Protein AF-A0A1F4S5S2-F1 (afdb_monomer_lite)

Organism: NCBI:txid1802578

Sequence (129 aa):
MSAKKIKAQMRVFQEMESQLLMQADRVGVRDDFMPSRLKEMEYDSLKKHILSFYAERSNLEYEMQMFGVDKKEVLIKMEKLEVYIRRAERLRELYDKYFQKSSEKQNKDKSIIEKSISKNKISVSIGDD

pLDDT: mean 84.35, std 13.0, range [41.88, 97.31]

Structure (mmCIF, N/CA/C/O backbone):
data_AF-A0A1F4S5S2-F1
#
_entry.id   AF-A0A1F4S5S2-F1
#
loop_
_atom_site.group_PDB
_atom_site.id
_atom_site.type_symbol
_atom_site.label_atom_id
_atom_site.label_alt_id
_atom_site.label_comp_id
_atom_site.label_asym_id
_atom_site.label_entity_id
_atom_site.label_seq_id
_atom_site.pdbx_PDB_ins_code
_atom_site.Cartn_x
_atom_site.Cartn_y
_atom_site.Cartn_z
_atom_site.occupancy
_atom_site.B_iso_or_equiv
_atom_site.auth_seq_id
_atom_site.auth_comp_id
_atom_site.auth_asym_id
_atom_site.auth_atom_id
_atom_site.pdbx_PDB_model_num
ATOM 1 N N . MET A 1 1 ? 30.786 -9.810 1.120 1.00 60.25 1 MET A N 1
ATOM 2 C CA . MET A 1 1 ? 30.801 -10.433 -0.229 1.00 60.25 1 MET A CA 1
ATOM 3 C C . MET A 1 1 ? 31.775 -9.681 -1.125 1.00 60.25 1 MET A C 1
ATOM 5 O O . MET A 1 1 ? 31.837 -8.467 -1.007 1.00 60.25 1 MET A O 1
ATOM 9 N N . SER A 1 2 ? 32.534 -10.356 -1.999 1.00 83.75 2 SER A N 1
ATOM 10 C CA . SER A 1 2 ? 33.450 -9.656 -2.919 1.00 83.75 2 SER A CA 1
ATOM 11 C C . SER A 1 2 ? 32.681 -9.010 -4.079 1.00 83.75 2 SER A C 1
ATOM 13 O O . SER A 1 2 ? 31.690 -9.565 -4.559 1.00 83.75 2 SER A O 1
ATOM 15 N N . ALA A 1 3 ? 33.155 -7.862 -4.566 1.00 81.94 3 ALA A N 1
ATOM 16 C CA . ALA A 1 3 ? 32.524 -7.124 -5.666 1.00 81.94 3 ALA A CA 1
ATOM 17 C C . ALA A 1 3 ? 32.358 -7.962 -6.954 1.00 81.94 3 ALA A C 1
ATOM 19 O O . ALA A 1 3 ? 31.403 -7.769 -7.705 1.00 81.94 3 ALA A O 1
ATOM 20 N N . LYS A 1 4 ? 33.249 -8.940 -7.190 1.00 83.12 4 LYS A N 1
ATOM 21 C CA . LYS A 1 4 ? 33.141 -9.882 -8.318 1.00 83.12 4 LYS A CA 1
ATOM 22 C C . LYS A 1 4 ? 31.934 -10.819 -8.179 1.00 83.12 4 LYS A C 1
ATOM 24 O O . LYS A 1 4 ? 31.237 -11.035 -9.166 1.00 83.12 4 LYS A O 1
ATOM 29 N N . LYS A 1 5 ? 31.651 -11.329 -6.971 1.00 86.38 5 LYS A N 1
ATOM 30 C CA . LYS A 1 5 ? 30.468 -12.177 -6.716 1.00 86.38 5 LYS A CA 1
ATOM 31 C C . LYS A 1 5 ? 29.162 -11.401 -6.896 1.00 86.38 5 LYS A C 1
ATOM 33 O O . LYS A 1 5 ? 28.235 -11.925 -7.502 1.00 86.38 5 LYS A O 1
ATOM 38 N N . ILE A 1 6 ? 29.123 -10.145 -6.448 1.00 87.88 6 ILE A N 1
ATOM 39 C CA . ILE A 1 6 ? 27.950 -9.269 -6.606 1.00 87.88 6 ILE A CA 1
ATOM 40 C C . ILE A 1 6 ? 27.649 -9.028 -8.094 1.00 87.88 6 ILE A C 1
ATOM 42 O O . ILE A 1 6 ? 26.515 -9.201 -8.529 1.00 87.88 6 ILE A O 1
ATOM 46 N N . LYS A 1 7 ? 28.669 -8.710 -8.908 1.00 89.00 7 LYS A N 1
ATOM 47 C CA . LYS A 1 7 ? 28.495 -8.533 -10.363 1.00 89.00 7 LYS A CA 1
ATOM 48 C C . LYS A 1 7 ? 28.004 -9.798 -11.069 1.00 89.00 7 LYS A C 1
ATOM 50 O O . LYS A 1 7 ? 27.176 -9.701 -11.969 1.00 89.00 7 LYS A O 1
ATOM 55 N N . ALA A 1 8 ? 28.512 -10.967 -10.679 1.00 89.06 8 ALA A N 1
ATOM 56 C CA . ALA A 1 8 ? 28.066 -12.237 -11.246 1.00 89.06 8 ALA A CA 1
ATOM 57 C C . ALA A 1 8 ? 26.590 -12.511 -10.917 1.00 89.06 8 ALA A C 1
ATOM 59 O O . ALA A 1 8 ? 25.826 -12.850 -11.813 1.00 89.06 8 ALA A O 1
ATOM 60 N N . GLN A 1 9 ? 26.167 -12.278 -9.669 1.00 86.25 9 GLN A N 1
ATOM 61 C CA . GLN A 1 9 ? 24.759 -12.401 -9.282 1.00 86.25 9 GLN A CA 1
ATOM 62 C C . GLN A 1 9 ? 23.860 -11.437 -10.056 1.00 86.25 9 GLN A C 1
ATOM 64 O O . GLN A 1 9 ? 22.813 -11.850 -10.539 1.00 86.25 9 GLN A O 1
ATOM 69 N N . MET A 1 10 ? 24.276 -10.180 -10.232 1.00 86.88 10 MET A N 1
ATOM 70 C CA . MET A 1 10 ? 23.488 -9.221 -11.009 1.00 86.88 10 MET A CA 1
ATOM 71 C C . MET A 1 10 ? 23.287 -9.652 -12.464 1.00 86.88 10 MET A C 1
ATOM 73 O O . MET A 1 10 ? 22.192 -9.468 -12.982 1.00 86.88 10 MET A O 1
ATOM 77 N N . ARG A 1 11 ? 24.291 -10.264 -13.112 1.00 90.38 11 AR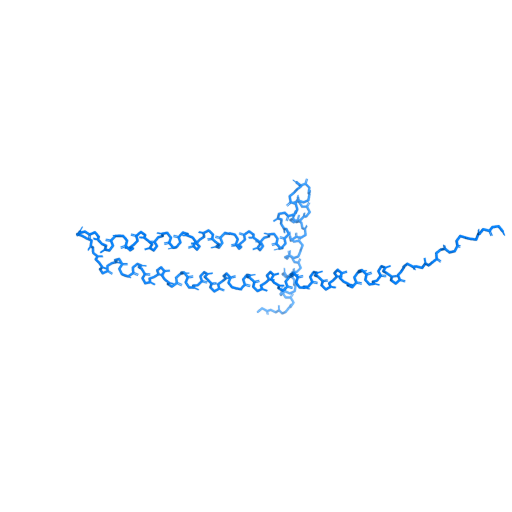G A N 1
ATOM 78 C CA . ARG A 1 11 ? 24.108 -10.823 -14.465 1.00 90.38 11 ARG A CA 1
ATOM 79 C C . ARG A 1 11 ? 23.074 -11.938 -14.488 1.00 90.38 11 ARG A C 1
ATOM 81 O O . ARG A 1 11 ? 22.219 -11.937 -15.359 1.00 90.38 11 ARG A O 1
ATOM 88 N N . VAL A 1 12 ? 23.134 -12.848 -13.517 1.00 90.81 12 VAL A N 1
ATOM 89 C CA . VAL A 1 12 ? 22.152 -13.935 -13.403 1.00 90.81 12 VAL A CA 1
ATOM 90 C C . VAL A 1 12 ? 20.743 -13.365 -13.224 1.00 90.81 12 VAL A C 1
ATOM 92 O O . VAL A 1 12 ? 19.818 -13.807 -13.895 1.00 90.81 12 VAL A O 1
ATOM 95 N N . PHE A 1 13 ? 20.576 -12.337 -12.388 1.00 85.62 13 PHE A N 1
ATOM 96 C CA . PHE A 1 13 ? 19.291 -11.646 -12.239 1.00 85.62 13 PHE A CA 1
ATOM 97 C C . PHE A 1 13 ? 18.791 -11.019 -13.542 1.00 85.62 13 PHE A C 1
ATOM 99 O O . PHE A 1 13 ? 17.631 -11.211 -13.890 1.00 85.62 13 PHE A O 1
ATOM 106 N N . GLN A 1 14 ? 19.660 -10.324 -14.276 1.00 86.31 14 GLN A N 1
ATOM 107 C CA . GLN A 1 14 ? 19.308 -9.712 -15.562 1.00 86.31 14 GLN A CA 1
ATOM 108 C C . GLN A 1 14 ? 18.888 -10.752 -16.605 1.00 86.31 14 GLN A C 1
ATOM 110 O O . GLN A 1 14 ? 17.960 -10.527 -17.378 1.00 86.31 14 GLN A O 1
ATOM 115 N N . GLU A 1 15 ? 19.556 -11.902 -16.628 1.00 90.25 15 GLU A N 1
ATOM 116 C CA . GLU A 1 15 ? 19.241 -12.976 -17.564 1.00 90.25 15 GLU A CA 1
ATOM 117 C C . GLU A 1 15 ? 17.911 -13.660 -17.218 1.00 90.25 15 GLU A C 1
ATOM 119 O O . GLU A 1 15 ? 17.096 -13.895 -18.108 1.00 90.25 15 GLU A O 1
ATOM 124 N N . MET A 1 16 ? 17.632 -13.879 -15.928 1.00 86.00 16 MET A N 1
ATOM 125 C CA . MET A 1 16 ? 16.321 -14.357 -15.469 1.00 86.00 16 MET A CA 1
ATOM 126 C C . MET A 1 16 ? 15.197 -13.374 -15.817 1.00 86.00 16 MET A C 1
ATOM 128 O O . MET A 1 16 ? 14.148 -13.789 -16.305 1.00 86.00 16 MET A O 1
ATOM 132 N N . GLU A 1 17 ? 15.417 -12.075 -15.607 1.00 83.19 17 GLU A N 1
ATOM 133 C CA . GLU A 1 17 ? 14.462 -11.022 -15.967 1.00 83.19 17 GLU A CA 1
ATOM 134 C C . GLU A 1 17 ? 14.183 -11.015 -17.477 1.00 83.19 17 GLU A C 1
ATOM 136 O O . GLU A 1 17 ? 13.028 -10.990 -17.902 1.00 83.19 17 GLU A O 1
ATOM 141 N N . SER A 1 18 ? 15.229 -11.130 -18.301 1.00 86.19 18 SER A N 1
ATOM 142 C CA . SER A 1 18 ? 15.090 -11.206 -19.757 1.00 86.19 18 SER A CA 1
ATOM 143 C C . SER A 1 18 ? 14.294 -12.435 -20.203 1.00 86.19 18 SER A C 1
ATOM 145 O O . SER A 1 18 ? 13.405 -12.309 -21.048 1.00 86.19 18 SER A O 1
ATOM 147 N N . GLN A 1 19 ? 14.559 -13.606 -19.617 1.00 87.81 19 GLN A N 1
ATOM 148 C CA . GLN A 1 19 ? 13.823 -14.833 -19.929 1.00 87.81 19 GLN A CA 1
ATOM 149 C C . GLN A 1 19 ? 12.348 -14.736 -19.525 1.00 87.81 19 GLN A C 1
ATOM 151 O O . GLN A 1 19 ? 11.483 -15.149 -20.297 1.00 87.81 19 GLN A O 1
ATOM 156 N N . LEU A 1 20 ? 12.052 -14.156 -18.360 1.00 84.44 20 LEU A N 1
ATOM 157 C CA . LEU A 1 20 ? 10.682 -13.915 -17.902 1.00 84.44 20 LEU A CA 1
ATOM 158 C C . LEU A 1 20 ? 9.924 -12.986 -18.852 1.00 84.44 20 LEU A C 1
ATOM 160 O O . LEU A 1 20 ? 8.811 -13.312 -19.260 1.00 84.44 20 LEU A O 1
ATOM 164 N N . LEU A 1 21 ? 10.539 -11.877 -19.271 1.00 84.31 21 LEU A N 1
ATOM 165 C CA . LEU A 1 21 ? 9.921 -10.953 -20.223 1.00 84.31 21 LEU A CA 1
ATOM 166 C C . LEU A 1 21 ? 9.693 -11.603 -21.593 1.00 84.31 21 LEU A C 1
ATOM 168 O O . LEU A 1 21 ? 8.637 -11.403 -22.184 1.00 84.31 21 LEU A O 1
ATOM 172 N N . MET A 1 22 ? 10.635 -12.416 -22.085 1.00 84.44 22 MET A N 1
ATOM 173 C CA . MET A 1 22 ? 10.458 -13.167 -23.336 1.00 84.44 22 MET A CA 1
ATOM 174 C C . MET A 1 22 ? 9.318 -14.187 -23.253 1.00 84.44 22 MET A C 1
ATOM 176 O O . MET A 1 22 ? 8.585 -14.376 -24.223 1.00 84.44 22 MET A O 1
ATOM 180 N N . GLN A 1 23 ? 9.170 -14.868 -22.115 1.00 86.50 23 GLN A N 1
ATOM 181 C CA . GLN A 1 23 ? 8.064 -15.799 -21.898 1.00 86.50 23 GLN A CA 1
ATOM 182 C C . GLN A 1 23 ? 6.731 -15.055 -21.827 1.00 86.50 23 GLN A C 1
ATOM 184 O O . GLN A 1 23 ? 5.791 -15.457 -22.507 1.00 86.50 23 GLN A O 1
ATOM 189 N N . ALA A 1 24 ? 6.674 -13.947 -21.086 1.00 82.88 24 ALA A N 1
ATOM 190 C CA . ALA A 1 24 ? 5.496 -13.092 -20.993 1.00 82.88 24 ALA A CA 1
ATOM 191 C C . ALA A 1 24 ? 5.072 -12.520 -22.359 1.00 82.88 24 ALA A C 1
ATOM 193 O O . ALA A 1 24 ? 3.882 -12.403 -22.635 1.00 82.88 24 ALA A O 1
ATOM 194 N N . ASP A 1 25 ? 6.029 -12.231 -23.244 1.00 83.31 25 ASP A N 1
ATOM 195 C CA . ASP A 1 25 ? 5.753 -11.801 -24.621 1.00 83.31 25 ASP A CA 1
ATOM 196 C C . ASP A 1 25 ? 5.069 -12.899 -25.438 1.00 83.31 25 ASP A C 1
ATOM 198 O O . ASP A 1 25 ? 4.071 -12.658 -26.112 1.00 83.31 25 ASP A O 1
ATOM 202 N N . ARG A 1 26 ? 5.546 -14.144 -25.319 1.00 85.88 26 ARG A N 1
ATOM 203 C CA . ARG A 1 26 ? 4.952 -15.292 -26.024 1.00 85.88 26 ARG A CA 1
ATOM 204 C C . ARG A 1 26 ? 3.510 -15.569 -25.616 1.00 85.88 26 ARG A C 1
ATOM 206 O O . ARG A 1 26 ? 2.740 -16.048 -26.441 1.00 85.88 26 ARG A O 1
ATOM 213 N N . VAL A 1 27 ? 3.163 -15.305 -24.359 1.00 87.56 27 VAL A N 1
ATOM 214 C CA . VAL A 1 27 ? 1.795 -15.469 -23.845 1.00 87.56 27 VAL A CA 1
ATOM 215 C C . VAL A 1 27 ? 0.964 -14.181 -23.928 1.00 87.56 27 VAL A C 1
ATOM 217 O O . VAL A 1 27 ? -0.180 -14.175 -23.484 1.00 87.56 27 VAL A O 1
ATOM 220 N N . GLY A 1 28 ? 1.502 -13.108 -24.519 1.00 81.38 28 GLY A N 1
ATOM 221 C CA . GLY A 1 28 ? 0.776 -11.858 -24.760 1.00 81.38 28 GLY A CA 1
ATOM 222 C C . GLY A 1 28 ? 0.506 -11.012 -23.513 1.00 81.38 28 GLY A C 1
ATOM 223 O O . GLY A 1 28 ? -0.357 -10.145 -23.553 1.00 81.38 28 GLY A O 1
ATOM 224 N N . VAL A 1 29 ? 1.227 -11.247 -22.413 1.00 83.31 29 VAL A N 1
ATOM 225 C CA . VAL A 1 29 ? 1.067 -10.528 -21.130 1.00 83.31 29 VAL A CA 1
ATOM 226 C C . VAL A 1 29 ? 2.323 -9.754 -20.731 1.00 83.31 29 VAL A C 1
ATOM 228 O O . VAL A 1 29 ? 2.500 -9.391 -19.574 1.00 83.31 29 VAL A O 1
ATOM 231 N N . ARG A 1 30 ? 3.234 -9.490 -21.673 1.00 76.44 30 ARG A N 1
ATOM 232 C CA . ARG A 1 30 ? 4.485 -8.758 -21.412 1.00 76.44 30 ARG A CA 1
ATOM 233 C C . ARG A 1 30 ? 4.264 -7.423 -20.706 1.00 76.44 30 ARG A C 1
ATOM 235 O O . ARG A 1 30 ? 5.041 -7.080 -19.814 1.00 76.44 30 ARG A O 1
ATOM 242 N N . ASP A 1 31 ? 3.210 -6.709 -21.084 1.00 75.38 31 ASP A N 1
ATOM 243 C CA . ASP A 1 31 ? 2.891 -5.394 -20.533 1.00 75.38 31 ASP A CA 1
ATOM 244 C C . ASP A 1 31 ? 2.561 -5.452 -19.031 1.00 75.38 31 ASP A C 1
ATOM 246 O O . ASP A 1 31 ? 2.874 -4.513 -18.297 1.00 75.38 31 ASP A O 1
ATOM 250 N N . ASP A 1 32 ? 2.053 -6.589 -18.541 1.00 72.50 32 ASP A N 1
ATOM 251 C CA . ASP A 1 32 ? 1.767 -6.817 -17.119 1.00 72.50 32 ASP A CA 1
ATOM 252 C C . ASP A 1 32 ? 3.036 -6.981 -16.269 1.00 72.50 32 ASP A C 1
ATOM 254 O O . ASP A 1 32 ? 3.032 -6.694 -15.071 1.00 72.50 32 ASP A O 1
ATOM 258 N N . PHE A 1 33 ? 4.151 -7.378 -16.890 1.00 71.31 33 PHE A N 1
ATOM 259 C CA . PHE A 1 33 ? 5.449 -7.548 -16.230 1.00 71.31 33 PHE A CA 1
ATOM 260 C C . PHE A 1 33 ? 6.383 -6.352 -16.426 1.00 71.31 33 PHE A C 1
ATOM 262 O O . PHE A 1 33 ? 7.541 -6.392 -16.003 1.00 71.31 33 PHE A O 1
ATOM 269 N N . MET A 1 34 ? 5.905 -5.263 -17.038 1.00 78.31 34 MET A N 1
ATOM 270 C CA . MET A 1 34 ? 6.689 -4.037 -17.090 1.00 78.31 34 MET A CA 1
ATOM 271 C C . MET A 1 34 ? 6.912 -3.488 -15.673 1.00 78.31 34 MET A C 1
ATOM 273 O O . MET A 1 34 ? 5.972 -3.433 -14.879 1.00 78.31 34 MET A O 1
ATOM 277 N N . PRO A 1 35 ? 8.120 -2.994 -15.342 1.00 77.50 35 PRO A N 1
ATOM 278 C CA . PRO A 1 35 ? 8.408 -2.464 -14.009 1.00 77.50 35 PRO A CA 1
ATOM 279 C C . PRO A 1 35 ? 7.436 -1.371 -13.542 1.00 77.50 35 PRO A C 1
ATOM 281 O O . PRO A 1 35 ? 7.094 -1.315 -12.363 1.00 77.50 35 PRO A O 1
ATOM 284 N N . SER A 1 36 ? 6.959 -0.517 -14.454 1.00 80.12 36 SER A N 1
ATOM 285 C CA . SER A 1 36 ? 5.935 0.492 -14.153 1.00 80.12 36 SER A CA 1
ATOM 286 C C . SER A 1 36 ? 4.601 -0.142 -13.773 1.00 80.12 36 SER A C 1
ATOM 288 O O . SER A 1 36 ? 3.975 0.294 -12.813 1.00 80.12 36 SER A O 1
ATOM 290 N N . ARG A 1 37 ? 4.202 -1.203 -14.478 1.00 82.19 37 ARG A N 1
ATOM 291 C CA . ARG A 1 37 ? 2.948 -1.913 -14.245 1.00 82.19 37 ARG A CA 1
ATOM 292 C C . ARG A 1 37 ? 2.967 -2.687 -12.932 1.00 82.19 37 ARG A C 1
ATOM 294 O O . ARG A 1 37 ? 2.016 -2.609 -12.162 1.00 82.19 37 ARG A O 1
ATOM 301 N N . LEU A 1 38 ? 4.092 -3.322 -12.607 1.00 83.38 38 LEU A N 1
ATOM 302 C CA . LEU A 1 38 ? 4.301 -3.945 -11.299 1.00 83.38 38 LEU A CA 1
ATOM 303 C C . LEU A 1 38 ? 4.192 -2.916 -10.164 1.00 83.38 38 LEU A C 1
ATOM 305 O O . LEU A 1 38 ? 3.528 -3.169 -9.160 1.00 83.38 38 LEU A O 1
ATOM 309 N N . LYS A 1 39 ? 4.778 -1.725 -10.341 1.00 86.00 39 LYS A N 1
ATOM 310 C CA . LYS A 1 39 ? 4.660 -0.628 -9.368 1.00 86.00 39 LYS A CA 1
ATOM 311 C C . LYS A 1 39 ? 3.224 -0.114 -9.234 1.00 86.00 39 LYS A C 1
ATOM 313 O O . LYS A 1 39 ? 2.804 0.198 -8.123 1.00 86.00 39 LYS A O 1
ATOM 318 N N . GLU A 1 40 ? 2.468 -0.038 -10.328 1.00 87.19 40 GLU A N 1
ATOM 319 C CA . GLU A 1 40 ? 1.036 0.296 -10.302 1.00 87.19 40 GLU A CA 1
ATOM 320 C C . GLU A 1 40 ? 0.233 -0.744 -9.515 1.00 87.19 40 GLU A C 1
ATOM 322 O O . GLU A 1 40 ? -0.549 -0.378 -8.641 1.00 87.19 40 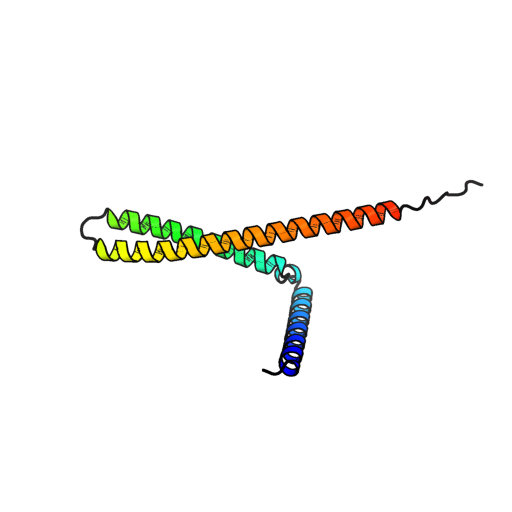GLU A O 1
ATOM 327 N N . MET A 1 41 ? 0.480 -2.036 -9.748 1.00 87.94 41 MET A N 1
ATOM 328 C CA . MET A 1 41 ? -0.183 -3.121 -9.019 1.00 87.94 41 MET A CA 1
ATOM 329 C C . MET A 1 41 ? 0.117 -3.078 -7.514 1.00 87.94 41 MET A C 1
ATOM 331 O O . MET A 1 41 ? -0.792 -3.231 -6.695 1.00 87.94 41 MET A O 1
ATOM 335 N N . GLU A 1 42 ? 1.377 -2.845 -7.134 1.00 89.69 42 GLU A N 1
ATOM 336 C CA . GLU A 1 42 ? 1.774 -2.660 -5.732 1.00 89.69 42 GLU A CA 1
ATOM 337 C C . GLU A 1 42 ? 1.042 -1.468 -5.096 1.00 89.69 42 GLU A C 1
ATOM 339 O O . GLU A 1 42 ? 0.542 -1.566 -3.971 1.00 89.69 42 GLU A O 1
ATOM 344 N N . TYR A 1 43 ? 0.941 -0.354 -5.822 1.00 93.50 43 TYR A N 1
ATOM 345 C CA . TYR A 1 43 ? 0.259 0.852 -5.360 1.00 93.50 43 TYR A CA 1
ATOM 346 C C . TYR A 1 43 ? -1.258 0.658 -5.209 1.00 93.50 43 TYR A C 1
ATOM 348 O O . TYR A 1 43 ? -1.845 1.087 -4.213 1.00 93.50 43 TYR A O 1
ATOM 356 N N . ASP A 1 44 ? -1.901 -0.039 -6.142 1.00 92.75 44 ASP A N 1
ATOM 357 C CA . ASP A 1 44 ? -3.326 -0.360 -6.052 1.00 92.75 44 ASP A CA 1
ATOM 358 C C . ASP A 1 44 ? -3.626 -1.334 -4.910 1.00 92.75 44 ASP A C 1
ATOM 360 O O . ASP A 1 44 ? -4.619 -1.172 -4.195 1.00 92.75 44 ASP A O 1
ATOM 364 N N . SER A 1 45 ? -2.746 -2.311 -4.681 1.00 93.19 45 SER A N 1
ATOM 365 C CA . SER A 1 45 ? -2.825 -3.188 -3.510 1.00 93.19 45 SER A CA 1
ATOM 366 C C . SER A 1 45 ? -2.721 -2.389 -2.205 1.00 93.19 45 SER A C 1
ATOM 368 O O . SER A 1 45 ? -3.551 -2.541 -1.305 1.00 93.19 45 SER A O 1
ATOM 370 N N . LEU A 1 46 ? -1.772 -1.449 -2.125 1.00 95.25 46 LEU A N 1
ATOM 371 C CA . LEU A 1 46 ? -1.617 -0.562 -0.972 1.00 95.25 46 LEU A CA 1
ATOM 372 C C . LEU A 1 46 ? -2.887 0.254 -0.688 1.00 95.25 46 LEU A C 1
ATOM 374 O O . LEU A 1 46 ? -3.305 0.344 0.466 1.00 95.25 46 LEU A O 1
ATOM 378 N N . LYS A 1 47 ? -3.539 0.812 -1.717 1.00 94.75 47 LYS A N 1
ATOM 379 C CA . LYS A 1 47 ? -4.813 1.536 -1.551 1.00 94.75 47 LYS A CA 1
ATOM 380 C C . LYS A 1 47 ? -5.904 0.654 -0.951 1.00 94.75 47 LYS A C 1
ATOM 382 O O . LYS A 1 47 ? -6.615 1.102 -0.053 1.00 94.75 47 LYS A O 1
ATOM 387 N N . LYS A 1 48 ? -6.023 -0.595 -1.416 1.00 95.44 48 LYS A N 1
ATOM 388 C CA . LYS A 1 48 ? -6.992 -1.559 -0.870 1.00 95.44 48 LYS A CA 1
ATOM 389 C C . LYS A 1 48 ? -6.724 -1.823 0.610 1.00 95.44 48 LYS A C 1
ATOM 391 O O . LYS A 1 48 ? -7.653 -1.760 1.405 1.00 95.44 48 LYS A O 1
ATOM 396 N N . HIS A 1 49 ? -5.464 -2.027 0.991 1.00 94.06 49 HIS A N 1
ATOM 397 C CA . HIS A 1 49 ? -5.094 -2.213 2.394 1.00 94.06 49 HIS A CA 1
ATOM 398 C C . HIS A 1 49 ? -5.407 -0.993 3.266 1.00 94.06 49 HIS A C 1
ATOM 400 O O . HIS A 1 49 ? -5.922 -1.156 4.367 1.00 94.06 49 HIS A O 1
ATOM 406 N N . ILE A 1 50 ? -5.154 0.224 2.774 1.00 95.00 50 ILE A N 1
ATOM 407 C CA . ILE A 1 50 ? -5.508 1.460 3.490 1.00 95.00 50 ILE A CA 1
ATOM 408 C C . ILE A 1 50 ? -7.020 1.532 3.737 1.00 95.00 50 ILE A C 1
ATOM 410 O O . ILE A 1 50 ? -7.444 1.807 4.857 1.00 95.00 50 ILE A O 1
ATOM 414 N N . LEU A 1 51 ? -7.833 1.240 2.717 1.00 96.56 51 LEU A N 1
ATOM 415 C CA . LEU A 1 51 ? -9.290 1.193 2.862 1.00 96.56 51 LEU A CA 1
ATOM 416 C C . LEU A 1 51 ? -9.719 0.153 3.903 1.00 96.56 51 LEU A C 1
ATOM 418 O O . LEU A 1 51 ? -10.542 0.462 4.761 1.00 96.56 51 LEU A O 1
ATOM 422 N N . SER A 1 52 ? -9.124 -1.043 3.874 1.00 96.50 52 SER A N 1
ATOM 423 C CA . SER A 1 52 ? -9.367 -2.075 4.886 1.00 96.50 52 SER A CA 1
ATOM 424 C C . SER A 1 52 ? -9.004 -1.608 6.296 1.00 96.50 52 SER A C 1
ATOM 426 O O . SER A 1 52 ? -9.757 -1.877 7.225 1.00 96.50 52 SER A O 1
ATOM 428 N N . PHE A 1 53 ? -7.896 -0.881 6.474 1.00 97.31 53 PHE A N 1
ATOM 429 C CA . PHE A 1 53 ? -7.526 -0.356 7.788 1.00 97.31 53 PHE A CA 1
ATOM 430 C C . PHE A 1 53 ? -8.514 0.687 8.308 1.00 97.31 53 PHE A C 1
ATOM 432 O O . PHE A 1 53 ? -8.853 0.651 9.485 1.00 97.31 53 PHE A O 1
ATOM 439 N N . TYR A 1 54 ? -9.004 1.596 7.464 1.00 97.31 54 TYR A N 1
ATOM 440 C CA . TYR A 1 54 ? -10.020 2.552 7.910 1.00 97.31 54 TYR A CA 1
ATOM 441 C C . TYR A 1 54 ? -11.359 1.883 8.207 1.00 97.31 54 TYR A C 1
ATOM 443 O O . TYR A 1 54 ? -11.997 2.251 9.188 1.00 97.31 54 TYR A O 1
ATOM 451 N N . ALA A 1 55 ? -11.759 0.888 7.411 1.00 97.12 55 ALA A N 1
ATOM 452 C CA . ALA A 1 55 ? -12.955 0.101 7.694 1.00 97.12 55 ALA A CA 1
ATOM 453 C C . ALA A 1 55 ? -12.843 -0.597 9.058 1.00 97.12 55 ALA A C 1
ATOM 455 O O . ALA A 1 55 ? -13.749 -0.499 9.880 1.00 97.12 55 ALA A O 1
ATOM 456 N N . GLU A 1 56 ? -11.696 -1.220 9.335 1.00 96.25 56 GLU A N 1
ATOM 457 C CA . GLU A 1 56 ? -11.437 -1.849 10.629 1.00 96.25 56 GLU A CA 1
ATOM 458 C C . GLU A 1 56 ? -11.419 -0.833 11.775 1.00 96.25 56 GLU A C 1
ATOM 460 O O . GLU A 1 56 ? -11.931 -1.104 12.858 1.00 96.25 56 GLU A O 1
ATOM 465 N N . ARG A 1 57 ? -10.896 0.376 11.541 1.00 95.38 57 ARG A N 1
ATOM 466 C CA . ARG A 1 57 ? -10.929 1.438 12.551 1.00 95.38 57 ARG A CA 1
ATOM 467 C C . ARG A 1 57 ? -12.366 1.811 12.900 1.00 95.38 57 ARG A C 1
ATOM 469 O O . ARG A 1 57 ? -12.689 1.901 14.078 1.00 95.38 57 ARG A O 1
ATOM 476 N N . SER A 1 58 ? -13.228 1.969 11.897 1.00 94.81 58 SER A N 1
ATOM 477 C CA . SER A 1 58 ? -14.654 2.230 12.111 1.00 94.81 58 SER A CA 1
ATOM 478 C C . SER A 1 58 ? -15.358 1.084 12.844 1.00 94.81 58 SER A C 1
ATOM 480 O O . SER A 1 58 ? -16.205 1.348 13.696 1.00 94.81 58 SER A O 1
ATOM 482 N N . ASN A 1 59 ? -14.984 -0.172 12.580 1.00 95.38 59 ASN A N 1
ATOM 483 C CA . ASN A 1 59 ? -15.501 -1.322 13.327 1.00 95.38 59 ASN A CA 1
ATOM 484 C C . ASN A 1 59 ? -15.102 -1.253 14.810 1.00 95.38 59 ASN A C 1
ATOM 486 O O . ASN A 1 59 ? -15.958 -1.389 15.681 1.00 95.38 59 ASN A O 1
ATOM 490 N N . LEU A 1 60 ? -13.829 -0.973 15.109 1.00 94.06 60 LEU A N 1
ATOM 491 C CA . LEU A 1 60 ? -13.341 -0.837 16.488 1.00 94.06 60 LEU A CA 1
ATOM 492 C C . LEU A 1 60 ? -13.975 0.358 17.218 1.00 94.06 60 LEU A C 1
ATOM 494 O O . LEU A 1 60 ? -14.302 0.264 18.402 1.00 94.06 60 LEU A O 1
ATOM 498 N N . GLU A 1 61 ? -14.186 1.478 16.522 1.00 92.44 61 GLU A N 1
ATOM 499 C CA . GLU A 1 61 ? -14.906 2.641 17.056 1.00 92.44 61 GLU A CA 1
ATOM 500 C C . GLU A 1 61 ? -16.348 2.275 17.443 1.00 92.44 61 GLU A C 1
ATOM 502 O O . GLU A 1 61 ? -16.822 2.689 18.503 1.00 92.44 61 GLU A O 1
ATOM 507 N N . TYR A 1 62 ? -17.024 1.463 16.625 1.00 93.31 62 TYR A N 1
ATOM 508 C CA . TYR A 1 62 ? -18.357 0.942 16.924 1.00 93.31 62 TYR A CA 1
ATOM 509 C C . TYR A 1 62 ? -18.348 -0.022 18.119 1.00 93.31 62 TYR A C 1
ATOM 511 O O . TYR A 1 62 ? -19.151 0.139 19.039 1.00 93.31 62 TYR A O 1
ATOM 519 N N . GLU A 1 63 ? -17.419 -0.983 18.159 1.00 91.56 63 GLU A N 1
ATOM 520 C CA . GLU A 1 63 ? -17.272 -1.918 19.285 1.00 91.56 63 GLU A CA 1
ATOM 521 C C . GLU A 1 63 ? -17.084 -1.182 20.618 1.00 91.56 63 GLU A C 1
ATOM 523 O O . GLU A 1 63 ? -17.671 -1.558 21.632 1.00 91.56 63 GLU A O 1
ATOM 528 N N . MET A 1 64 ? -16.331 -0.079 20.619 1.00 91.06 64 MET A N 1
ATOM 529 C CA . MET A 1 64 ? -16.088 0.730 21.816 1.00 91.06 64 MET A CA 1
ATOM 530 C C . MET A 1 64 ? -17.362 1.377 22.395 1.00 91.06 64 MET A C 1
ATOM 532 O O . MET A 1 64 ? -17.397 1.716 23.585 1.00 91.06 64 MET A O 1
ATOM 536 N N . GLN A 1 65 ? -18.404 1.547 21.575 1.00 89.69 65 GLN A N 1
ATOM 537 C CA . GLN A 1 65 ? -19.704 2.091 21.976 1.00 89.69 65 GLN A CA 1
ATOM 538 C C . GLN A 1 65 ? -20.665 1.018 22.515 1.00 89.69 65 GLN A C 1
ATOM 540 O O . GLN A 1 65 ? -21.670 1.365 23.137 1.00 89.69 65 GLN A O 1
ATOM 545 N N . MET A 1 66 ? -20.371 -0.269 22.313 1.00 90.75 66 MET A N 1
ATOM 546 C CA . MET A 1 66 ? -21.235 -1.370 22.743 1.00 90.75 66 MET A CA 1
ATOM 547 C C . MET A 1 66 ? -21.077 -1.689 24.239 1.00 90.75 66 MET A C 1
ATOM 549 O O . MET A 1 66 ? -19.994 -1.597 24.825 1.00 90.75 66 MET A O 1
ATOM 553 N N . PHE A 1 67 ? -22.176 -2.095 24.881 1.00 79.31 67 PHE A N 1
ATOM 554 C CA . PHE A 1 67 ? -22.163 -2.544 26.276 1.00 79.31 67 PHE A CA 1
ATOM 555 C C . PHE A 1 67 ? -21.518 -3.931 26.412 1.00 79.31 67 PHE A C 1
ATOM 557 O O . PHE A 1 67 ? -21.754 -4.815 25.594 1.00 79.31 67 PHE A O 1
ATOM 564 N N . GLY A 1 68 ? -20.735 -4.136 27.477 1.00 81.50 68 GLY A N 1
ATOM 565 C CA . GLY A 1 68 ? -20.106 -5.429 27.786 1.00 81.50 68 GLY A CA 1
ATOM 566 C C . GLY A 1 68 ? -18.775 -5.706 27.076 1.00 81.50 68 GLY A C 1
ATOM 567 O O . GLY A 1 68 ? -18.209 -6.776 27.271 1.00 81.50 68 GLY A O 1
ATOM 568 N N . VAL A 1 69 ? -18.254 -4.757 26.292 1.00 85.62 69 VAL A N 1
ATOM 569 C CA . VAL A 1 69 ? -16.959 -4.880 25.604 1.00 85.62 69 VAL A CA 1
ATOM 570 C C . VAL A 1 69 ? -15.797 -4.474 26.518 1.00 85.62 69 VAL A C 1
ATOM 572 O O . VAL A 1 69 ? -15.885 -3.485 27.254 1.00 85.62 69 VAL A O 1
ATOM 575 N N . ASP A 1 70 ? -14.675 -5.201 26.435 1.00 91.19 70 ASP A N 1
ATOM 576 C CA . ASP A 1 70 ? -13.416 -4.788 27.060 1.00 91.19 70 ASP A CA 1
ATOM 577 C C . ASP A 1 70 ? -12.803 -3.602 26.300 1.00 91.19 70 ASP A C 1
ATOM 579 O O . ASP A 1 70 ? -12.050 -3.740 25.331 1.00 91.19 70 ASP A O 1
ATOM 583 N N . LYS A 1 71 ? -13.113 -2.396 26.779 1.00 91.31 71 LYS A N 1
ATOM 584 C CA . LYS A 1 71 ? -12.628 -1.141 26.193 1.00 91.31 71 LYS A CA 1
ATOM 585 C C . LYS A 1 71 ? -11.104 -1.047 26.165 1.00 91.31 71 LYS A C 1
ATOM 587 O O . LYS A 1 71 ? -10.558 -0.394 25.279 1.00 91.31 71 LYS A O 1
ATOM 592 N N . LYS A 1 72 ? -10.403 -1.673 27.115 1.00 93.56 72 LYS A N 1
ATOM 593 C CA . LYS A 1 72 ? -8.939 -1.625 27.162 1.00 93.56 72 LYS A CA 1
ATOM 594 C C . LYS A 1 72 ? -8.342 -2.409 26.000 1.00 93.56 72 LYS A C 1
ATOM 596 O O . LYS A 1 72 ? -7.395 -1.939 25.373 1.00 93.56 72 LYS A O 1
ATOM 601 N N . GLU A 1 73 ? -8.901 -3.575 25.694 1.00 92.88 73 GLU A N 1
ATOM 602 C CA . GLU A 1 73 ? -8.466 -4.378 24.553 1.00 92.88 73 GLU A CA 1
ATOM 603 C C . GLU A 1 73 ? -8.714 -3.649 23.225 1.00 92.88 73 GLU A C 1
ATOM 605 O O . GLU A 1 73 ? -7.814 -3.576 22.384 1.00 92.88 73 GLU A O 1
ATOM 610 N N . VAL A 1 74 ? -9.900 -3.052 23.062 1.00 93.31 74 VAL A N 1
ATOM 611 C CA . VAL A 1 74 ? -10.259 -2.281 21.859 1.00 93.31 74 VAL A CA 1
ATOM 612 C C . VAL A 1 74 ? -9.308 -1.100 21.652 1.00 93.31 74 VAL A C 1
ATOM 614 O O . VAL A 1 74 ? -8.794 -0.918 20.548 1.00 93.31 74 VAL A O 1
ATOM 617 N N . LEU A 1 75 ? -8.979 -0.352 22.711 1.00 93.50 75 LEU A N 1
ATOM 618 C CA . LEU A 1 75 ? -8.012 0.750 22.636 1.00 93.50 75 LEU A CA 1
ATOM 619 C C . LEU A 1 75 ? -6.624 0.279 22.176 1.00 93.50 75 LEU A C 1
ATOM 621 O O . LEU A 1 75 ? -6.025 0.904 21.304 1.00 93.50 75 LEU A O 1
ATOM 625 N N . ILE A 1 76 ? -6.132 -0.855 22.689 1.00 95.12 76 ILE A N 1
ATOM 626 C CA . ILE A 1 76 ? -4.838 -1.424 22.270 1.00 95.12 76 ILE A CA 1
ATOM 627 C C . ILE A 1 76 ? -4.862 -1.821 20.786 1.00 95.12 76 ILE A C 1
ATOM 629 O O . ILE A 1 76 ? -3.880 -1.606 20.067 1.00 95.12 76 ILE A O 1
ATOM 633 N N . LYS A 1 77 ? -5.961 -2.421 20.306 1.00 95.25 77 LYS A N 1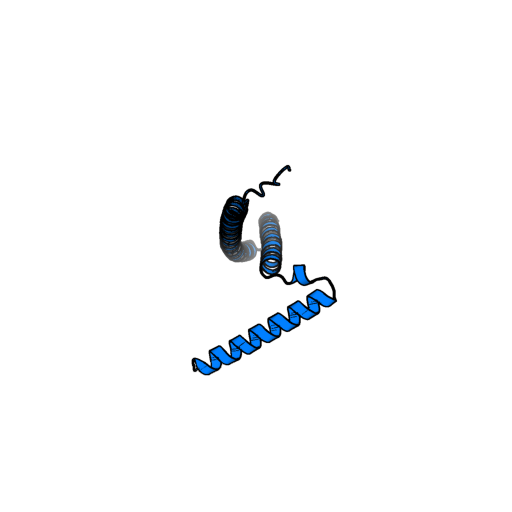
ATOM 634 C CA . LYS A 1 77 ? -6.126 -2.762 18.882 1.00 95.25 77 LYS A CA 1
ATOM 635 C C . LYS A 1 77 ? -6.133 -1.503 18.017 1.00 95.25 77 LYS A C 1
ATOM 637 O O . LYS A 1 77 ? -5.434 -1.465 17.004 1.00 95.25 77 LYS A O 1
ATOM 642 N N . MET A 1 78 ? -6.841 -0.466 18.455 1.00 94.88 78 MET A N 1
ATOM 643 C CA . MET A 1 78 ? -6.938 0.812 17.756 1.00 94.88 78 MET A CA 1
ATOM 644 C C . MET A 1 78 ? -5.577 1.521 17.663 1.00 94.88 78 MET A C 1
ATOM 646 O O . MET A 1 78 ? -5.195 1.969 16.584 1.00 94.88 78 MET A O 1
ATOM 650 N N . GLU A 1 79 ? -4.789 1.542 18.743 1.00 95.19 79 GLU A N 1
ATOM 651 C CA . GLU A 1 79 ? -3.424 2.094 18.730 1.00 95.19 79 GLU A CA 1
ATOM 652 C C . GLU A 1 79 ? -2.503 1.358 17.749 1.00 95.19 79 GLU A C 1
ATOM 654 O O . GLU A 1 79 ? -1.759 1.983 16.988 1.00 95.19 79 GLU A O 1
ATOM 659 N N . LYS A 1 80 ? -2.552 0.020 17.730 1.00 95.81 80 LYS A N 1
ATOM 660 C CA . LYS A 1 80 ? -1.766 -0.778 16.776 1.00 95.81 80 LYS A CA 1
ATOM 661 C C . LYS A 1 80 ? -2.187 -0.490 15.338 1.00 95.81 80 LYS A C 1
ATOM 663 O O . LYS A 1 80 ? -1.323 -0.304 14.481 1.00 95.81 80 LYS A O 1
ATOM 668 N N . LEU A 1 81 ? -3.492 -0.442 15.080 1.00 96.44 81 LEU A N 1
ATOM 669 C CA . LEU A 1 81 ? -4.049 -0.160 13.761 1.00 96.44 81 LEU A CA 1
ATOM 670 C C . LEU A 1 81 ? -3.608 1.214 13.243 1.00 96.44 81 LEU A C 1
ATOM 672 O O . LEU A 1 81 ? -3.168 1.331 12.101 1.00 96.44 81 LEU A O 1
ATOM 676 N N . GLU A 1 82 ? -3.619 2.226 14.105 1.00 96.19 82 GLU A N 1
ATOM 677 C CA . GLU A 1 82 ? -3.179 3.584 13.786 1.00 96.19 82 GLU A CA 1
ATOM 678 C C . GLU A 1 82 ? -1.704 3.634 13.337 1.00 96.19 82 GLU A C 1
ATOM 680 O O . GLU A 1 82 ? -1.349 4.333 12.384 1.00 96.19 82 GLU A O 1
ATOM 685 N N . VAL A 1 83 ? -0.825 2.832 13.952 1.00 97.00 83 VAL A N 1
ATOM 686 C CA . VAL A 1 83 ? 0.574 2.705 13.502 1.00 97.00 83 VAL A CA 1
ATOM 687 C C . VAL A 1 83 ? 0.656 2.131 12.084 1.00 97.00 83 VAL A C 1
ATOM 689 O O . VAL A 1 83 ? 1.479 2.594 11.285 1.00 97.00 83 VAL A O 1
ATOM 692 N N . TYR A 1 84 ? -0.172 1.138 11.751 1.00 95.94 84 TYR A N 1
ATOM 693 C CA . TYR A 1 84 ? -0.205 0.558 10.406 1.00 95.94 84 TYR A CA 1
ATOM 694 C C . TYR A 1 84 ? -0.757 1.534 9.367 1.00 95.94 84 TYR A C 1
ATOM 696 O O . TYR A 1 84 ? -0.153 1.656 8.299 1.00 95.94 84 TYR A O 1
ATOM 704 N N . ILE A 1 85 ? -1.813 2.285 9.699 1.00 96.25 85 ILE A N 1
ATOM 705 C CA . ILE A 1 85 ? -2.372 3.342 8.841 1.00 96.25 85 ILE A CA 1
ATOM 706 C C . ILE A 1 85 ? -1.284 4.358 8.489 1.00 96.25 85 ILE A C 1
ATOM 708 O O . ILE A 1 85 ? -0.983 4.551 7.311 1.00 96.25 85 ILE A O 1
ATOM 712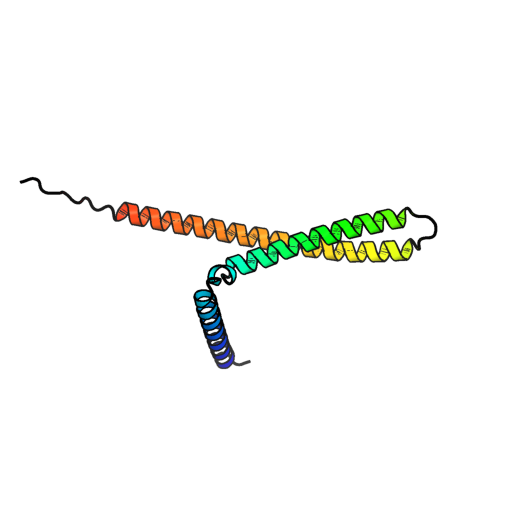 N N . ARG A 1 86 ? -0.592 4.916 9.490 1.00 96.75 86 ARG A N 1
ATOM 713 C CA . ARG A 1 86 ? 0.476 5.907 9.256 1.00 96.75 86 ARG A CA 1
ATOM 714 C C . ARG A 1 86 ? 1.615 5.365 8.397 1.00 96.75 86 ARG A C 1
ATOM 716 O O . ARG A 1 86 ? 2.198 6.093 7.594 1.00 96.75 86 ARG A O 1
ATOM 723 N N . ARG A 1 87 ? 1.986 4.092 8.570 1.00 95.81 87 ARG A N 1
ATOM 724 C CA . ARG A 1 87 ? 3.016 3.451 7.733 1.00 95.81 87 ARG A CA 1
ATOM 725 C C . ARG A 1 87 ? 2.547 3.308 6.288 1.00 95.81 87 ARG A C 1
ATOM 727 O O . ARG A 1 87 ? 3.327 3.589 5.379 1.00 95.81 87 ARG A O 1
ATOM 734 N N . ALA A 1 88 ? 1.300 2.897 6.083 1.00 95.12 88 ALA A N 1
ATOM 735 C CA . ALA A 1 88 ? 0.716 2.745 4.759 1.00 95.12 88 ALA A CA 1
ATOM 736 C C . ALA A 1 88 ? 0.574 4.097 4.038 1.00 95.12 88 ALA A C 1
ATOM 738 O O . ALA A 1 88 ? 0.931 4.197 2.867 1.00 95.12 88 ALA A O 1
ATOM 739 N N . GLU A 1 89 ? 0.160 5.154 4.740 1.00 95.75 89 GLU A N 1
ATOM 740 C CA . GLU A 1 89 ? 0.098 6.521 4.204 1.00 95.75 89 GLU A CA 1
ATOM 741 C C . GLU A 1 89 ? 1.474 7.045 3.781 1.00 95.75 89 GLU A C 1
ATOM 743 O O . GLU A 1 89 ? 1.631 7.532 2.664 1.00 95.75 89 GLU A O 1
ATOM 748 N N . ARG A 1 90 ? 2.511 6.871 4.613 1.00 95.94 90 ARG A N 1
ATOM 749 C CA . ARG A 1 90 ? 3.886 7.240 4.222 1.00 95.94 90 ARG A CA 1
ATOM 750 C C . ARG A 1 90 ? 4.347 6.491 2.978 1.00 95.94 90 ARG A C 1
ATOM 752 O O . ARG A 1 90 ? 5.009 7.066 2.119 1.00 95.94 90 ARG A O 1
ATOM 759 N N . LEU A 1 91 ? 4.025 5.201 2.881 1.00 94.81 91 LEU A N 1
ATOM 760 C CA . LEU A 1 91 ? 4.367 4.413 1.702 1.00 94.81 91 LEU A CA 1
ATOM 761 C C . LEU A 1 91 ? 3.609 4.912 0.465 1.00 94.81 91 LEU A C 1
ATOM 763 O O . LEU A 1 91 ? 4.196 5.004 -0.610 1.00 94.81 91 LEU A O 1
ATOM 767 N N . ARG A 1 92 ? 2.341 5.302 0.623 1.00 94.25 92 ARG A N 1
ATOM 768 C CA . ARG A 1 92 ? 1.529 5.897 -0.442 1.00 94.25 92 ARG A CA 1
ATOM 769 C C . ARG A 1 92 ? 2.162 7.191 -0.954 1.00 94.25 92 ARG A C 1
ATOM 771 O O . ARG A 1 92 ? 2.339 7.322 -2.159 1.00 94.25 92 ARG A O 1
ATOM 778 N N . GLU A 1 93 ? 2.600 8.083 -0.067 1.00 95.31 93 GLU A N 1
ATOM 779 C CA . GLU A 1 93 ? 3.309 9.311 -0.460 1.00 95.31 93 GLU A CA 1
ATOM 780 C C . GLU A 1 93 ? 4.603 9.031 -1.243 1.00 95.31 93 GLU A C 1
ATOM 782 O O . GLU A 1 93 ? 4.973 9.787 -2.146 1.00 95.31 93 GLU A O 1
ATOM 787 N N . LEU A 1 94 ? 5.326 7.959 -0.900 1.00 93.06 94 LEU A N 1
ATOM 788 C CA . LEU A 1 94 ? 6.525 7.549 -1.635 1.00 93.06 94 LEU A CA 1
ATOM 789 C C . LEU A 1 94 ? 6.185 7.081 -3.053 1.00 93.06 94 LEU A C 1
ATOM 791 O O . LEU A 1 94 ? 6.899 7.444 -3.991 1.00 93.06 94 LEU A O 1
ATOM 795 N N . TYR A 1 95 ? 5.098 6.324 -3.218 1.00 92.81 95 TYR A N 1
ATOM 796 C CA . TYR A 1 95 ? 4.594 5.942 -4.536 1.00 92.81 95 TYR A CA 1
ATOM 797 C C . TYR A 1 95 ? 4.120 7.153 -5.342 1.00 92.81 95 TYR A C 1
ATOM 799 O O . TYR A 1 95 ? 4.497 7.282 -6.505 1.00 92.81 95 TYR A O 1
ATOM 807 N N . ASP A 1 96 ? 3.392 8.086 -4.728 1.00 90.81 96 ASP A N 1
ATOM 808 C CA . ASP A 1 96 ? 2.936 9.312 -5.395 1.00 90.81 96 ASP A CA 1
ATOM 809 C C . ASP A 1 96 ? 4.133 10.113 -5.943 1.00 90.81 96 ASP A C 1
ATOM 811 O O . ASP A 1 96 ? 4.165 10.489 -7.118 1.00 90.81 96 ASP A O 1
ATOM 815 N N . LYS A 1 97 ? 5.192 10.271 -5.136 1.00 92.12 97 LYS A N 1
ATOM 816 C CA . LYS A 1 97 ? 6.457 10.898 -5.563 1.00 92.12 97 LYS A CA 1
ATOM 817 C C . LYS A 1 97 ? 7.162 10.119 -6.674 1.00 92.12 97 LYS A C 1
ATOM 819 O O . LYS A 1 97 ? 7.775 10.729 -7.552 1.00 92.12 97 LYS A O 1
ATOM 824 N N . TYR A 1 98 ? 7.130 8.788 -6.630 1.00 90.19 98 TYR A N 1
ATOM 825 C CA . TYR A 1 98 ? 7.715 7.940 -7.670 1.00 90.19 98 TYR A CA 1
ATOM 826 C C . TYR A 1 98 ? 7.015 8.156 -9.017 1.00 90.19 98 TYR A C 1
ATOM 828 O O . TYR A 1 98 ? 7.685 8.438 -10.014 1.00 90.19 98 TYR A O 1
ATOM 836 N N . PHE A 1 99 ? 5.682 8.099 -9.042 1.00 88.25 99 PHE A N 1
ATOM 837 C CA . PHE A 1 99 ? 4.907 8.285 -10.269 1.00 88.25 99 PHE A CA 1
ATOM 838 C C . PHE A 1 99 ? 5.010 9.710 -10.811 1.00 88.25 99 PHE A C 1
ATOM 840 O O . PHE A 1 99 ? 5.158 9.879 -12.021 1.00 88.25 99 PHE A O 1
ATOM 847 N N . GLN A 1 100 ? 5.039 10.724 -9.941 1.00 89.69 100 GLN A N 1
ATOM 848 C CA . GLN A 1 100 ? 5.276 12.110 -10.350 1.00 89.69 100 GLN A CA 1
ATOM 849 C C . GLN A 1 100 ? 6.640 12.279 -11.040 1.00 89.69 100 GLN A C 1
ATOM 851 O O . GLN A 1 100 ? 6.734 12.858 -12.119 1.00 89.69 100 GLN A O 1
ATOM 856 N N . LYS A 1 101 ? 7.714 11.719 -10.472 1.00 87.88 101 LYS A N 1
ATOM 857 C CA . LYS A 1 101 ? 9.040 11.768 -11.112 1.00 87.88 101 LYS A CA 1
ATOM 858 C C . LYS A 1 101 ? 9.075 11.007 -12.437 1.00 87.88 101 LYS A C 1
ATOM 860 O O . LYS A 1 101 ? 9.743 11.440 -13.377 1.00 87.88 101 LYS A O 1
ATOM 865 N N . SER A 1 102 ? 8.386 9.868 -12.510 1.00 81.94 102 SER A N 1
ATOM 866 C CA . SER A 1 102 ? 8.304 9.068 -13.733 1.00 81.94 102 SER A CA 1
ATOM 867 C C . SER A 1 102 ? 7.600 9.835 -14.857 1.00 81.94 102 SER A C 1
ATOM 869 O O . SER A 1 102 ? 8.109 9.879 -15.978 1.00 81.94 102 SER A O 1
ATOM 871 N N . SER A 1 103 ? 6.485 10.507 -14.556 1.00 81.44 103 SER A N 1
ATOM 872 C CA . SER A 1 103 ? 5.742 11.302 -15.541 1.00 81.44 103 SER A CA 1
ATOM 873 C C . SER A 1 103 ? 6.523 12.539 -16.000 1.00 81.44 103 SER A C 1
ATOM 875 O O . SER A 1 103 ? 6.597 12.812 -17.198 1.00 81.44 103 SER A O 1
ATOM 877 N N . GLU A 1 104 ? 7.199 13.241 -15.085 1.00 84.88 104 GLU A N 1
ATOM 878 C CA . GLU A 1 104 ? 8.083 14.364 -15.420 1.00 84.88 104 GLU A CA 1
ATOM 879 C C . GLU A 1 104 ? 9.220 13.945 -16.362 1.00 84.88 104 GLU A C 1
ATOM 881 O O . GLU A 1 104 ? 9.542 14.665 -17.311 1.00 84.88 104 GLU A O 1
ATOM 886 N N . LYS A 1 105 ? 9.822 12.772 -16.127 1.00 81.50 105 LYS A N 1
ATOM 887 C CA . LYS A 1 105 ? 10.873 12.228 -16.994 1.00 81.50 105 LYS A CA 1
ATOM 888 C C . LYS A 1 105 ? 10.333 11.883 -18.383 1.00 81.50 105 LYS A C 1
ATOM 890 O O . LYS A 1 105 ? 10.908 12.326 -19.372 1.00 81.50 105 LYS A O 1
ATOM 895 N N . GLN A 1 106 ? 9.206 11.175 -18.459 1.00 75.69 106 GLN A N 1
ATOM 896 C CA . GLN A 1 106 ? 8.570 10.835 -19.737 1.00 75.69 106 GLN A CA 1
ATOM 897 C C . GLN A 1 106 ? 8.216 12.081 -20.560 1.00 75.69 106 GLN A C 1
ATOM 899 O O . GLN A 1 106 ? 8.433 12.104 -21.771 1.00 75.69 106 GLN A O 1
ATOM 904 N N . ASN A 1 107 ? 7.720 13.140 -19.915 1.00 76.31 107 ASN A N 1
ATOM 905 C CA . ASN A 1 107 ? 7.404 14.400 -20.588 1.00 76.31 107 ASN A CA 1
ATOM 906 C C . ASN A 1 107 ? 8.658 15.112 -21.117 1.00 76.31 107 ASN A C 1
ATOM 908 O O . ASN A 1 107 ? 8.646 15.636 -22.233 1.00 76.31 107 ASN A O 1
ATOM 912 N N . LYS A 1 108 ? 9.763 15.099 -20.359 1.00 78.88 108 LYS A N 1
ATOM 913 C CA . LYS A 1 108 ? 11.052 15.631 -20.831 1.00 78.88 108 LYS A CA 1
ATOM 914 C C . LYS A 1 108 ? 11.556 14.863 -22.049 1.00 78.88 108 LYS A C 1
ATOM 916 O O . LYS A 1 108 ? 11.899 15.499 -23.045 1.00 78.88 108 LYS A O 1
ATOM 921 N N . ASP A 1 109 ? 11.533 13.534 -21.999 1.00 75.69 109 ASP A N 1
ATOM 922 C CA . ASP A 1 109 ? 11.999 12.681 -23.095 1.00 75.69 109 ASP A CA 1
ATOM 923 C C . ASP A 1 109 ? 11.157 12.898 -24.366 1.00 75.69 109 ASP A C 1
ATOM 925 O O . ASP A 1 109 ? 11.719 13.112 -25.442 1.00 75.69 109 ASP A O 1
ATOM 929 N N . LYS A 1 110 ? 9.822 12.982 -24.242 1.00 75.75 110 LYS A N 1
ATOM 930 C CA . LYS A 1 110 ? 8.927 13.351 -25.357 1.00 75.75 110 LYS A CA 1
ATOM 931 C C . LYS A 1 110 ? 9.294 14.701 -25.974 1.00 75.75 110 LYS A C 1
ATOM 933 O O . LYS A 1 110 ? 9.448 14.789 -27.189 1.00 75.75 110 LYS A O 1
ATOM 938 N N . SER A 1 111 ? 9.527 15.727 -25.152 1.00 77.44 111 SER A N 1
ATOM 939 C CA . SER A 1 111 ? 9.887 17.065 -25.648 1.00 77.44 111 SER A CA 1
ATOM 940 C C . SER A 1 111 ? 11.225 17.096 -26.403 1.00 77.44 111 SER A C 1
ATOM 942 O O . SER A 1 111 ? 11.400 17.875 -27.343 1.00 77.44 111 SER A O 1
ATOM 944 N N . ILE A 1 112 ? 12.186 16.251 -26.009 1.00 77.94 112 ILE A N 1
ATOM 945 C CA . ILE A 1 112 ? 13.483 16.124 -26.686 1.00 77.94 112 ILE A CA 1
ATOM 946 C C . ILE A 1 112 ? 13.290 15.441 -28.040 1.00 77.94 112 ILE A C 1
ATOM 948 O O . ILE A 1 112 ? 13.823 15.916 -29.045 1.00 77.94 112 ILE A O 1
ATOM 952 N N . ILE A 1 113 ? 12.501 14.365 -28.083 1.00 75.56 113 ILE A N 1
ATOM 953 C CA . ILE A 1 113 ? 12.176 13.638 -29.315 1.00 75.56 113 ILE A CA 1
ATOM 954 C C . ILE A 1 113 ? 11.453 14.561 -30.305 1.00 75.56 113 ILE A C 1
ATOM 956 O O . ILE A 1 113 ? 11.885 14.675 -31.448 1.00 75.56 113 ILE A O 1
ATOM 960 N N . GLU A 1 114 ? 10.433 15.300 -29.866 1.00 75.31 114 GLU A N 1
ATOM 961 C CA . GLU A 1 114 ? 9.700 16.261 -30.704 1.00 75.31 114 GLU A CA 1
ATOM 962 C C . GLU A 1 114 ? 10.615 17.345 -31.284 1.00 75.31 114 GLU A C 1
A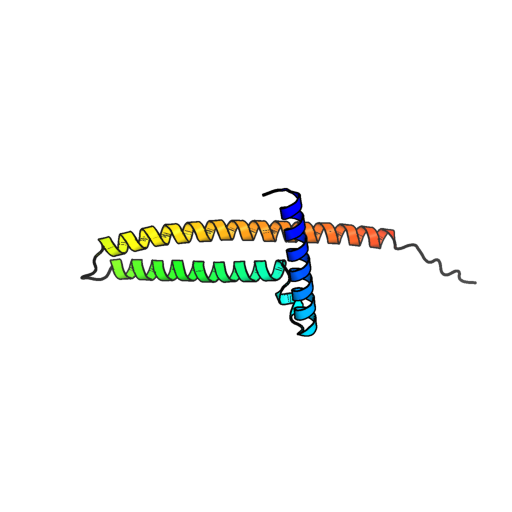TOM 964 O O . GLU A 1 114 ? 10.579 17.607 -32.487 1.00 75.31 114 GLU A O 1
ATOM 969 N N . LYS A 1 115 ? 11.500 17.930 -30.466 1.00 75.25 115 LYS A N 1
ATOM 970 C CA . LYS A 1 115 ? 12.498 18.908 -30.935 1.00 75.25 115 LYS A CA 1
ATOM 971 C C . LYS A 1 115 ? 13.459 18.308 -31.961 1.00 75.25 115 LYS A C 1
ATOM 973 O O . LYS A 1 115 ? 13.850 18.998 -32.902 1.00 75.25 115 LYS A O 1
ATOM 978 N N . SER A 1 116 ? 13.830 17.043 -31.788 1.00 70.38 116 SER A N 1
ATOM 979 C CA . SER A 1 116 ? 14.733 16.319 -32.689 1.00 70.38 116 SER A CA 1
ATOM 980 C C . SER A 1 116 ? 14.056 16.012 -34.028 1.00 70.38 116 SER A C 1
ATOM 982 O O . SER A 1 116 ? 14.647 16.235 -35.081 1.00 70.38 116 SER A O 1
ATOM 984 N N . ILE A 1 117 ? 12.784 15.605 -34.002 1.00 74.06 117 ILE A N 1
ATOM 985 C CA . ILE A 1 117 ? 11.957 15.395 -35.199 1.00 74.06 117 ILE A CA 1
ATOM 986 C C . ILE A 1 117 ? 11.723 16.720 -35.937 1.00 74.06 117 ILE A C 1
ATOM 988 O O . ILE A 1 117 ? 11.831 16.766 -37.159 1.00 74.06 117 ILE A O 1
ATOM 992 N N . SER A 1 118 ? 11.462 17.814 -35.213 1.00 71.69 118 SER A N 1
ATOM 993 C CA . SER A 1 118 ? 11.292 19.147 -35.809 1.00 71.69 118 SER A CA 1
ATOM 994 C C . SER A 1 118 ? 12.565 19.631 -36.518 1.00 71.69 118 SER A C 1
ATOM 996 O O . SER A 1 118 ? 12.477 20.194 -37.603 1.00 71.69 118 SER A O 1
ATOM 998 N N . LYS A 1 119 ? 13.753 19.359 -35.953 1.00 62.00 119 LYS A N 1
ATOM 999 C CA . LYS A 1 119 ? 15.043 19.676 -36.594 1.00 62.00 119 LYS A CA 1
ATOM 1000 C C . LYS A 1 119 ? 15.343 18.797 -37.814 1.00 62.00 119 LYS A C 1
ATOM 1002 O O . LYS A 1 119 ? 16.007 19.261 -38.732 1.00 62.00 119 LYS A O 1
ATOM 1007 N N . ASN A 1 120 ? 14.841 17.562 -37.830 1.00 56.41 120 ASN A N 1
ATOM 1008 C CA . ASN A 1 120 ? 14.998 16.625 -38.944 1.00 56.41 120 ASN A CA 1
ATOM 1009 C C . ASN A 1 120 ? 13.936 16.777 -40.045 1.00 56.41 120 ASN A C 1
ATOM 1011 O O . ASN A 1 120 ? 14.004 16.050 -41.036 1.00 56.41 120 ASN A O 1
ATOM 1015 N N . LYS A 1 121 ? 12.991 17.727 -39.939 1.00 54.59 121 LYS A N 1
ATOM 1016 C CA . LYS A 1 121 ? 12.204 18.192 -41.094 1.00 54.59 121 LYS A CA 1
ATOM 1017 C C . LYS A 1 121 ? 13.110 19.011 -42.022 1.00 54.59 121 LYS A C 1
ATOM 1019 O O . LYS A 1 121 ? 13.005 20.228 -42.113 1.00 54.59 121 LYS A O 1
ATOM 1024 N N . ILE A 1 122 ? 14.032 18.320 -42.683 1.00 49.91 122 ILE A N 1
ATOM 1025 C CA . ILE A 1 122 ? 14.783 18.828 -43.824 1.00 49.91 122 ILE A CA 1
ATOM 1026 C C . ILE A 1 122 ? 13.781 18.965 -44.972 1.00 49.91 122 ILE A C 1
ATOM 1028 O O . ILE A 1 122 ? 13.079 18.017 -45.321 1.00 49.91 122 ILE A O 1
ATOM 1032 N N . SER A 1 123 ? 13.693 20.179 -45.506 1.00 53.34 123 SER A N 1
ATOM 1033 C CA . SER A 1 123 ? 12.950 20.539 -46.708 1.00 53.34 123 SER A CA 1
ATOM 1034 C C . SER A 1 123 ? 13.370 19.647 -47.875 1.00 53.34 123 SER A C 1
ATOM 1036 O O . SER A 1 123 ? 14.484 19.773 -48.381 1.00 53.34 123 SER A O 1
ATOM 1038 N N . VAL A 1 124 ? 12.478 18.761 -48.312 1.00 45.25 124 VAL A N 1
ATOM 1039 C CA . VAL A 1 124 ? 12.587 18.144 -49.634 1.00 45.25 124 VAL A CA 1
ATOM 1040 C C . VAL A 1 124 ? 12.019 19.159 -50.618 1.00 45.25 124 VAL A C 1
ATOM 1042 O O . VAL A 1 124 ? 10.805 19.258 -50.783 1.00 45.25 124 VAL A O 1
ATOM 1045 N N . SER A 1 125 ? 12.891 19.970 -51.214 1.00 46.16 125 SER A N 1
ATOM 1046 C CA . SER A 1 125 ? 12.580 20.689 -52.447 1.00 46.16 125 SER A CA 1
ATOM 1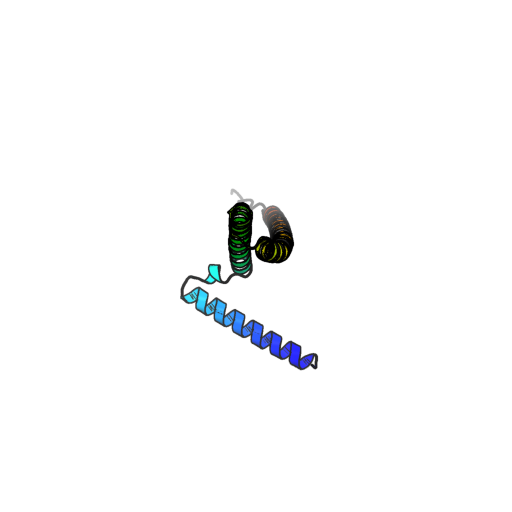047 C C . SER A 1 125 ? 12.410 19.629 -53.532 1.00 46.16 125 SER A C 1
ATOM 1049 O O . SER A 1 125 ? 13.388 19.077 -54.033 1.00 46.16 125 SER A O 1
ATOM 1051 N N . ILE A 1 126 ? 11.158 19.294 -53.838 1.00 47.94 126 ILE A N 1
ATOM 1052 C CA . ILE A 1 126 ? 10.812 18.646 -55.099 1.00 47.94 126 ILE A CA 1
ATOM 1053 C C . ILE A 1 126 ? 11.159 19.691 -56.158 1.00 47.94 126 ILE A C 1
ATOM 1055 O O . ILE A 1 126 ? 10.576 20.773 -56.170 1.00 47.94 126 ILE A O 1
ATOM 1059 N N . GLY A 1 127 ? 12.219 19.435 -56.922 1.00 43.34 127 GLY A N 1
ATOM 1060 C CA . GLY A 1 127 ? 12.514 20.229 -58.103 1.00 43.34 127 GLY A CA 1
ATOM 1061 C C . GLY A 1 127 ? 11.400 19.975 -59.105 1.00 43.34 127 GLY A C 1
ATOM 1062 O O . GLY A 1 127 ? 11.276 18.848 -59.579 1.00 43.34 127 GLY A O 1
ATOM 1063 N N . ASP A 1 128 ? 10.588 20.995 -59.356 1.00 45.19 128 ASP A N 1
ATOM 1064 C CA . ASP A 1 128 ? 9.732 21.044 -60.533 1.00 45.19 128 ASP A CA 1
ATOM 1065 C C . ASP A 1 128 ? 10.610 21.504 -61.711 1.00 45.19 128 ASP A C 1
ATOM 1067 O O . ASP A 1 128 ? 11.155 22.609 -61.665 1.00 45.19 128 ASP A O 1
ATOM 1071 N N . ASP A 1 129 ? 10.752 20.592 -62.679 1.00 41.88 129 ASP A N 1
ATOM 1072 C CA . ASP A 1 129 ? 11.197 20.705 -64.084 1.00 41.88 129 ASP A CA 1
ATOM 1073 C C . ASP A 1 129 ? 12.512 21.434 -64.446 1.00 41.88 129 ASP A C 1
ATOM 1075 O O . ASP A 1 129 ? 12.605 22.681 -64.379 1.00 41.88 129 ASP A O 1
#

Foldseek 3Di:
DDPVVVVVVVVVVVVVLVVVLVVCVVVVNSVCSPPVNVLVVVLVVLVVVLVVLVVVLVVLVVQCVDPPDPNVVSVVVNVVSVVVNVVSVVVNVVSVVVVVVVVVVVVVVVVVVVVVVVVPPDDPPPDDD

Secondary structure (DSSP, 8-state):
--HHHHHHHHHHHHHHHHHHHHHHHHTT-GGGGSHHHHHHHHHHHHHHHHHHHHHHHHHHHHHHHSTT--HHHHHHHHHHHHHHHHHHHHHHHHHHHHHHHHHHHHHHHHHHHHHHHHHT---------

Radius of gyration: 26.08 Å; chains: 1; bounding box: 56×37×92 Å